Protein AF-A0A5A7UX05-F1 (afdb_monomer)

Mean predicted aligned error: 8.23 Å

Secondary structure (DSSP, 8-state):
------PPPEEEETTTTT--TTSB-HHHHHHHHHHHHH-SS-EEEEE-SSEEEE--EEEE---SS-EEEEE-SEEEE-SS--SS-SEEEES-SSEEEEE-SSS--EEEE-SS-EEE-

Foldseek 3Di:
DDPPPQQDEAEQELVVLVDDAPEECLVSQQVSLVVQLADLTHYEDEYAAHEHEAEEHEREDDRNDAYEYEHAYDYDYDPDHDDDAGYKYADYAHYWYFYPPPDGDTDTDGDGIDGHD

Structure (mmCIF, N/CA/C/O backbone):
data_AF-A0A5A7UX05-F1
#
_entry.id   AF-A0A5A7UX05-F1
#
loop_
_atom_site.group_PDB
_atom_site.id
_atom_site.type_symbol
_atom_site.label_atom_id
_atom_site.label_alt_id
_atom_site.label_comp_id
_atom_site.label_asym_id
_atom_site.label_entity_id
_atom_site.label_seq_id
_atom_site.pdbx_PDB_ins_code
_atom_site.Cartn_x
_atom_site.Cartn_y
_atom_site.Cartn_z
_atom_site.occupancy
_atom_site.B_iso_or_equiv
_atom_site.auth_seq_id
_atom_site.auth_comp_id
_atom_site.auth_asym_id
_atom_site.auth_atom_id
_atom_site.pdbx_PDB_model_num
ATOM 1 N N . MET A 1 1 ? -21.039 15.433 25.987 1.00 34.28 1 MET A N 1
ATOM 2 C CA . MET A 1 1 ? -19.979 15.782 25.016 1.00 34.28 1 MET A CA 1
ATOM 3 C C . MET A 1 1 ? -19.578 14.501 24.305 1.00 34.28 1 MET A C 1
ATOM 5 O O . MET A 1 1 ? -19.150 13.577 24.981 1.00 34.28 1 MET A O 1
ATOM 9 N N . LEU A 1 2 ? -19.797 14.390 22.993 1.00 42.53 2 LEU A N 1
ATOM 10 C CA . LEU A 1 2 ? -19.334 13.238 22.213 1.00 42.53 2 LEU A CA 1
ATOM 11 C C . LEU A 1 2 ? -17.906 13.544 21.757 1.00 42.53 2 LEU A C 1
ATOM 13 O O . LEU A 1 2 ? -17.702 14.308 20.818 1.00 42.53 2 LEU A O 1
ATOM 17 N N . ALA A 1 3 ? -16.918 13.018 22.478 1.00 47.25 3 ALA A N 1
ATOM 18 C CA . ALA A 1 3 ? -15.530 13.076 22.050 1.00 47.25 3 ALA A CA 1
ATOM 19 C C . ALA A 1 3 ? -15.351 12.096 20.884 1.00 47.25 3 ALA A C 1
ATOM 21 O O . ALA A 1 3 ? -15.226 10.891 21.086 1.00 47.25 3 ALA A O 1
ATOM 22 N N . PHE A 1 4 ? -15.362 12.608 19.654 1.00 50.66 4 PHE A N 1
ATOM 23 C CA . PHE A 1 4 ? -14.832 11.873 18.514 1.00 50.66 4 PHE A CA 1
ATOM 24 C C . PHE A 1 4 ? -13.314 11.855 18.669 1.00 50.66 4 PHE A C 1
ATOM 26 O O . PHE A 1 4 ? -12.623 12.787 18.266 1.00 50.66 4 PHE A O 1
ATOM 33 N N . THR A 1 5 ? -12.778 10.819 19.310 1.00 50.66 5 THR A N 1
ATOM 34 C CA . THR A 1 5 ? -11.347 10.543 19.217 1.00 50.66 5 THR A CA 1
ATOM 35 C C . THR A 1 5 ? -11.080 10.189 17.757 1.00 50.66 5 THR A C 1
ATOM 37 O O . THR A 1 5 ? -11.409 9.088 17.315 1.00 50.66 5 THR A O 1
ATOM 40 N N . ALA A 1 6 ? -10.546 11.131 16.976 1.00 55.09 6 ALA A N 1
ATOM 41 C CA . ALA A 1 6 ? -9.997 10.811 15.669 1.00 55.09 6 ALA A CA 1
ATOM 42 C C . ALA A 1 6 ? -8.848 9.826 15.914 1.00 55.09 6 ALA A C 1
ATOM 44 O O . ALA A 1 6 ? -7.781 10.215 16.389 1.00 55.09 6 ALA A O 1
ATOM 45 N N . LYS A 1 7 ? -9.083 8.527 15.689 1.00 57.72 7 LYS A N 1
ATOM 46 C CA . LYS A 1 7 ? -7.986 7.559 15.640 1.00 57.72 7 LYS A CA 1
ATOM 47 C C . LYS A 1 7 ? -7.042 8.049 14.546 1.00 57.72 7 LYS A C 1
ATOM 49 O O . LYS A 1 7 ? -7.489 8.235 13.416 1.00 57.72 7 LYS A O 1
ATOM 54 N N . GLY A 1 8 ? -5.781 8.302 14.896 1.00 67.94 8 GLY A N 1
ATOM 55 C CA . GLY A 1 8 ? -4.772 8.705 13.920 1.00 67.94 8 GLY A CA 1
ATOM 56 C C . GLY A 1 8 ? -4.733 7.699 12.772 1.00 67.94 8 GLY A C 1
ATOM 57 O O . GLY A 1 8 ? -4.745 6.492 13.016 1.00 67.94 8 GLY A O 1
ATOM 58 N N . GLN A 1 9 ? -4.748 8.195 11.537 1.00 84.06 9 GLN A N 1
ATOM 59 C CA . GLN A 1 9 ? -4.653 7.357 10.347 1.00 84.06 9 GLN A CA 1
ATOM 60 C C . GLN A 1 9 ? -3.197 6.909 10.179 1.00 84.06 9 GLN A C 1
ATOM 62 O O . GLN A 1 9 ? -2.291 7.740 10.142 1.00 84.06 9 GLN A O 1
ATOM 67 N N . SER A 1 10 ? -2.956 5.600 10.117 1.00 92.69 10 SER A N 1
ATOM 68 C CA . SER A 1 10 ? -1.623 5.044 9.873 1.00 92.69 10 SER A CA 1
ATOM 69 C C . SER A 1 10 ? -1.337 5.040 8.375 1.00 92.69 10 SER A C 1
ATOM 71 O O . SER A 1 10 ? -2.077 4.417 7.617 1.00 92.69 10 SER A O 1
ATOM 73 N N . ILE A 1 11 ? -0.278 5.728 7.951 1.00 94.19 11 ILE A N 1
ATOM 74 C CA . ILE A 1 11 ? 0.112 5.828 6.540 1.00 94.19 11 ILE A CA 1
ATOM 75 C C . ILE A 1 11 ? 1.193 4.788 6.238 1.00 94.19 11 ILE A C 1
ATOM 77 O O . ILE A 1 11 ? 2.212 4.723 6.920 1.00 94.19 11 ILE A O 1
ATOM 81 N N . PHE A 1 12 ? 0.955 3.999 5.197 1.00 95.62 12 PHE A N 1
ATOM 82 C CA . PHE A 1 12 ? 1.828 2.964 4.662 1.00 95.62 12 PHE A CA 1
ATOM 83 C C . PHE A 1 12 ? 2.227 3.387 3.249 1.00 95.62 12 PHE A C 1
ATOM 85 O O . PHE A 1 12 ? 1.517 3.117 2.284 1.00 95.62 12 PHE A O 1
ATOM 92 N N . ASP A 1 13 ? 3.325 4.127 3.138 1.00 93.75 13 ASP A N 1
ATOM 93 C CA . ASP A 1 13 ? 3.857 4.613 1.862 1.00 93.75 13 ASP A CA 1
ATOM 94 C C . ASP A 1 13 ? 4.761 3.546 1.238 1.00 93.75 13 ASP A C 1
ATOM 96 O O . ASP A 1 13 ? 5.748 3.142 1.856 1.00 93.75 13 ASP A O 1
ATOM 100 N N . ILE A 1 14 ? 4.466 3.097 0.015 1.00 93.69 14 ILE A N 1
ATOM 101 C CA . ILE A 1 14 ? 5.227 2.013 -0.626 1.00 93.69 14 ILE A CA 1
ATOM 102 C C . ILE A 1 14 ? 6.715 2.343 -0.855 1.00 93.69 14 ILE A C 1
ATOM 104 O O . ILE A 1 14 ? 7.535 1.430 -0.975 1.00 93.69 14 ILE A O 1
ATOM 108 N N . THR A 1 15 ? 7.111 3.620 -0.873 1.00 92.00 15 THR A N 1
ATOM 109 C CA . THR A 1 15 ? 8.526 4.023 -0.976 1.00 92.00 15 THR A CA 1
ATOM 110 C C . THR A 1 15 ? 9.309 3.652 0.280 1.00 92.00 15 THR A C 1
ATOM 112 O O . THR A 1 15 ? 10.471 3.257 0.187 1.00 92.00 15 THR A O 1
ATOM 115 N N . THR A 1 16 ? 8.651 3.643 1.445 1.00 95.00 16 THR A N 1
ATOM 116 C CA . THR A 1 16 ? 9.233 3.150 2.707 1.00 95.00 16 THR A CA 1
ATOM 117 C C . THR A 1 16 ? 9.436 1.633 2.698 1.00 95.00 16 THR A C 1
ATOM 119 O O . THR A 1 16 ? 10.293 1.119 3.414 1.00 95.00 16 THR A O 1
ATOM 122 N N . TYR A 1 17 ? 8.719 0.928 1.816 1.00 93.81 17 TYR A N 1
ATOM 123 C CA . TYR A 1 17 ? 8.880 -0.500 1.537 1.00 93.81 17 TYR A CA 1
ATOM 124 C C . TYR A 1 17 ? 9.876 -0.782 0.396 1.00 93.81 17 TYR A C 1
ATOM 126 O O . TYR A 1 17 ? 10.080 -1.940 0.031 1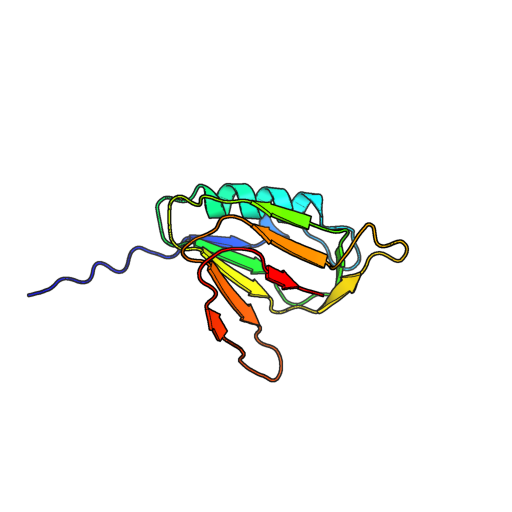.00 93.81 17 TYR A O 1
ATOM 134 N N . GLY A 1 18 ? 10.520 0.253 -0.157 1.00 91.44 18 GLY A N 1
ATOM 135 C CA . GLY A 1 18 ? 11.554 0.127 -1.186 1.00 91.44 18 GLY A CA 1
ATOM 136 C C . GLY A 1 18 ? 11.072 0.309 -2.626 1.00 91.44 18 GLY A C 1
ATOM 137 O O . GLY A 1 18 ? 11.835 -0.001 -3.543 1.00 91.44 18 GLY A O 1
ATOM 138 N N . ALA A 1 19 ? 9.851 0.809 -2.847 1.00 89.69 19 ALA A N 1
ATOM 139 C CA . ALA A 1 19 ? 9.361 1.109 -4.191 1.00 89.69 19 ALA A CA 1
ATOM 140 C C . ALA A 1 19 ? 10.256 2.132 -4.897 1.00 89.69 19 ALA A C 1
ATOM 142 O O . ALA A 1 19 ? 10.631 3.158 -4.324 1.00 89.69 19 ALA A O 1
ATOM 143 N N . LYS A 1 20 ? 10.558 1.870 -6.171 1.00 88.69 20 LYS A N 1
ATOM 144 C CA . LYS A 1 20 ? 11.306 2.779 -7.042 1.00 88.69 20 LYS A CA 1
ATOM 145 C C . LYS A 1 20 ? 10.560 2.968 -8.365 1.00 88.69 20 LYS A C 1
ATOM 147 O O . LYS A 1 20 ? 9.975 2.003 -8.862 1.00 88.69 20 LYS A O 1
ATOM 152 N N . PRO A 1 21 ? 10.595 4.168 -8.966 1.00 85.56 21 PRO A N 1
ATOM 153 C CA . PRO A 1 21 ? 10.023 4.380 -10.291 1.00 85.56 21 PRO A CA 1
ATOM 154 C C . PRO A 1 21 ? 10.652 3.450 -11.336 1.00 85.56 21 PRO A C 1
ATOM 156 O O . PRO A 1 21 ? 11.835 3.120 -11.246 1.00 85.56 21 PRO A O 1
ATOM 159 N N . ASN A 1 22 ? 9.874 3.070 -12.346 1.00 83.62 22 ASN A N 1
ATOM 160 C CA . ASN A 1 22 ? 10.254 2.197 -13.460 1.00 83.62 22 ASN A CA 1
ATOM 161 C C . ASN A 1 22 ? 10.733 0.797 -13.036 1.00 83.62 22 ASN A C 1
ATOM 163 O O . ASN A 1 22 ? 11.482 0.154 -13.769 1.00 83.62 22 ASN A O 1
ATOM 167 N N . THR A 1 23 ? 10.319 0.325 -11.857 1.00 85.81 23 THR A N 1
ATOM 168 C CA . THR A 1 23 ? 10.600 -1.037 -11.380 1.00 85.81 23 THR A CA 1
ATOM 169 C C . THR A 1 23 ? 9.310 -1.799 -11.106 1.00 85.81 23 THR A C 1
ATOM 171 O O . THR A 1 23 ? 8.262 -1.178 -10.911 1.00 85.81 23 THR A O 1
ATOM 174 N N . ASP A 1 24 ? 9.385 -3.134 -11.107 1.00 87.25 24 ASP A N 1
ATOM 175 C CA . ASP A 1 24 ? 8.286 -3.989 -10.654 1.00 87.25 24 ASP A CA 1
ATOM 176 C C . ASP A 1 24 ? 8.109 -3.831 -9.136 1.00 87.25 24 ASP A C 1
ATOM 178 O O . ASP A 1 24 ? 9.000 -4.171 -8.352 1.00 87.25 24 ASP A O 1
ATOM 182 N N . ILE A 1 25 ? 6.954 -3.301 -8.727 1.00 89.81 25 ILE A N 1
ATOM 183 C CA . ILE A 1 25 ? 6.611 -3.082 -7.316 1.00 89.81 25 ILE A CA 1
ATOM 184 C C . ILE A 1 25 ? 5.605 -4.102 -6.771 1.00 89.81 25 ILE A C 1
ATOM 186 O O . ILE A 1 25 ? 5.137 -3.933 -5.649 1.00 89.81 25 ILE A O 1
ATOM 190 N N . THR A 1 26 ? 5.279 -5.171 -7.501 1.00 88.56 26 THR A N 1
ATOM 191 C CA . THR A 1 26 ? 4.256 -6.174 -7.129 1.00 88.56 26 THR A CA 1
ATOM 192 C C . THR A 1 26 ? 4.460 -6.693 -5.700 1.00 88.56 26 THR A C 1
ATOM 194 O O . THR A 1 26 ? 3.545 -6.673 -4.875 1.00 88.56 26 THR A O 1
ATOM 197 N N . GLN A 1 27 ? 5.692 -7.089 -5.357 1.00 90.94 27 GLN A N 1
ATOM 198 C CA . GLN A 1 27 ? 6.014 -7.584 -4.014 1.00 90.94 27 GLN A CA 1
ATOM 199 C C . GLN A 1 27 ? 6.005 -6.470 -2.957 1.00 90.94 27 GLN A C 1
ATOM 201 O O . GLN A 1 27 ? 5.616 -6.699 -1.811 1.00 90.94 27 GLN A O 1
ATOM 206 N N . VAL A 1 28 ? 6.429 -5.264 -3.337 1.00 93.12 28 VAL A N 1
ATOM 207 C CA . VAL A 1 28 ? 6.467 -4.095 -2.450 1.00 93.12 28 VAL A CA 1
ATOM 208 C C . VAL A 1 28 ? 5.046 -3.684 -2.061 1.00 93.12 28 VAL A C 1
ATOM 210 O O . VAL A 1 28 ? 4.756 -3.510 -0.877 1.00 93.12 28 VAL A O 1
ATOM 213 N N . LEU A 1 29 ? 4.144 -3.629 -3.042 1.00 92.19 29 LEU A N 1
ATOM 214 C CA . LEU A 1 29 ? 2.726 -3.346 -2.855 1.00 92.19 29 LEU A CA 1
ATOM 215 C C . LEU A 1 29 ? 2.061 -4.394 -1.955 1.00 92.19 29 LEU A C 1
ATOM 217 O O . LEU A 1 29 ? 1.326 -4.036 -1.035 1.00 92.19 29 LEU A O 1
ATOM 221 N N . ALA A 1 30 ? 2.351 -5.682 -2.168 1.00 92.81 30 ALA A N 1
ATOM 222 C CA . ALA A 1 30 ? 1.815 -6.762 -1.339 1.00 92.81 30 ALA A CA 1
ATOM 223 C C . ALA A 1 30 ? 2.265 -6.659 0.131 1.00 92.81 30 ALA A C 1
ATOM 225 O O . ALA A 1 30 ? 1.462 -6.877 1.043 1.00 92.81 30 ALA A O 1
ATOM 226 N N . ASN A 1 31 ? 3.529 -6.297 0.371 1.00 94.50 31 ASN A N 1
ATOM 227 C CA . ASN A 1 31 ? 4.066 -6.123 1.722 1.00 94.50 31 ASN A CA 1
ATOM 228 C C . ASN A 1 31 ? 3.420 -4.924 2.432 1.00 94.50 31 ASN A C 1
ATOM 230 O O . ASN A 1 31 ? 2.934 -5.068 3.553 1.00 94.50 31 ASN A O 1
ATOM 234 N N . ALA A 1 32 ? 3.345 -3.776 1.757 1.00 95.56 32 ALA A N 1
ATOM 235 C CA . ALA A 1 32 ? 2.706 -2.581 2.300 1.00 95.56 32 ALA A CA 1
ATOM 236 C C . ALA A 1 32 ? 1.212 -2.813 2.586 1.00 95.56 32 ALA A C 1
ATOM 238 O O . ALA A 1 32 ? 0.712 -2.434 3.645 1.00 95.56 32 ALA A O 1
ATOM 239 N N . TRP A 1 33 ? 0.506 -3.514 1.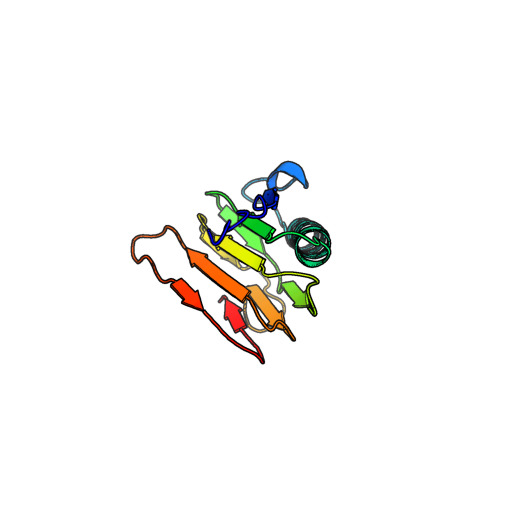689 1.00 95.69 33 TRP A N 1
ATOM 240 C CA . TRP A 1 33 ? -0.887 -3.909 1.902 1.00 95.69 33 TRP A CA 1
ATOM 241 C C . TRP A 1 33 ? -1.062 -4.788 3.140 1.00 95.69 33 TRP A C 1
ATOM 243 O O . TRP A 1 33 ? -1.976 -4.556 3.930 1.00 95.69 33 TRP A O 1
ATOM 253 N N . LYS A 1 34 ? -0.201 -5.796 3.325 1.00 95.62 34 LYS A N 1
ATOM 254 C CA . LYS A 1 34 ? -0.284 -6.714 4.468 1.00 95.62 34 LYS A CA 1
ATOM 255 C C . LYS A 1 34 ? -0.225 -5.958 5.795 1.00 95.62 34 LYS A C 1
ATOM 257 O O . LYS A 1 34 ? -1.045 -6.218 6.677 1.00 95.62 34 LYS A O 1
ATOM 262 N N . ASP A 1 35 ? 0.698 -5.013 5.915 1.00 96.06 35 ASP A N 1
ATOM 263 C CA . ASP A 1 35 ? 0.858 -4.218 7.132 1.00 96.06 35 ASP A CA 1
ATOM 264 C C . ASP A 1 35 ? -0.298 -3.227 7.313 1.00 96.06 35 ASP A C 1
ATOM 266 O O . ASP A 1 35 ? -0.883 -3.149 8.398 1.00 96.06 35 ASP A O 1
ATOM 270 N N . ALA A 1 36 ? -0.710 -2.555 6.233 1.00 95.19 36 ALA A N 1
ATOM 271 C CA . ALA A 1 36 ? -1.857 -1.652 6.246 1.00 95.19 36 ALA A CA 1
ATOM 272 C C . ALA A 1 36 ? -3.151 -2.364 6.664 1.00 95.19 36 ALA A C 1
ATOM 274 O O . ALA A 1 36 ? -3.923 -1.847 7.475 1.00 95.19 36 ALA A O 1
ATOM 275 N N . CYS A 1 37 ? -3.372 -3.574 6.156 1.00 95.00 37 CYS A N 1
ATOM 276 C CA . CYS A 1 37 ? -4.546 -4.393 6.445 1.00 95.00 37 CYS A CA 1
ATOM 277 C C . CYS A 1 37 ? -4.512 -4.978 7.873 1.00 95.00 37 CYS A C 1
ATOM 279 O O . CYS A 1 37 ? -5.559 -5.193 8.493 1.00 95.00 37 CYS A O 1
ATOM 281 N N . ALA A 1 38 ? -3.317 -5.188 8.435 1.00 95.56 38 ALA A N 1
ATOM 282 C CA . ALA A 1 38 ? -3.121 -5.651 9.808 1.00 95.56 38 ALA A CA 1
ATOM 283 C C . ALA A 1 38 ? -3.203 -4.534 10.869 1.00 95.56 38 ALA A C 1
ATOM 285 O O . ALA A 1 38 ? -3.217 -4.858 12.067 1.00 95.56 38 ALA A O 1
ATOM 286 N N . SER A 1 39 ? -3.272 -3.263 10.453 1.00 94.62 39 SER A N 1
ATOM 287 C CA . SER A 1 39 ? -3.425 -2.096 11.328 1.00 94.62 39 SER A CA 1
ATOM 288 C C . SER A 1 39 ? -4.742 -2.129 12.107 1.00 94.62 39 SER A C 1
ATOM 290 O O . SER A 1 39 ? -5.819 -2.327 11.549 1.00 94.62 39 SER A O 1
ATOM 292 N N . THR A 1 40 ? -4.670 -1.885 13.415 1.00 93.44 40 THR A N 1
ATOM 293 C CA . THR A 1 40 ? -5.851 -1.734 14.286 1.00 93.44 40 THR A CA 1
ATOM 294 C C . THR A 1 40 ? -6.450 -0.322 14.238 1.00 93.44 40 THR A C 1
ATOM 296 O O . THR A 1 40 ? -7.590 -0.109 14.663 1.00 93.44 40 THR A O 1
ATOM 299 N N . ASN A 1 41 ? -5.708 0.642 13.691 1.00 92.69 41 ASN A N 1
ATOM 300 C CA . ASN A 1 41 ? -6.169 1.997 13.401 1.00 92.69 41 ASN A CA 1
ATOM 301 C C . ASN A 1 41 ? -6.582 2.113 11.928 1.00 92.69 41 ASN A C 1
ATOM 303 O O . ASN A 1 41 ? -6.100 1.317 11.118 1.00 92.69 41 ASN A O 1
ATOM 307 N N . PRO A 1 42 ? -7.446 3.084 11.568 1.00 93.12 42 PRO A N 1
ATOM 308 C CA . PRO A 1 42 ? -7.683 3.423 10.168 1.00 93.12 42 PRO A CA 1
ATOM 309 C C . PRO A 1 42 ? -6.354 3.553 9.422 1.00 93.12 42 PRO A C 1
ATOM 311 O O . PRO A 1 42 ? -5.449 4.230 9.909 1.00 93.12 42 PRO A O 1
ATOM 314 N N . SER A 1 43 ? -6.210 2.874 8.290 1.00 94.88 43 SER A N 1
ATOM 315 C CA . SER A 1 43 ? -4.964 2.849 7.529 1.00 94.88 43 SER A CA 1
ATOM 316 C C . SER A 1 43 ? -5.122 3.485 6.156 1.00 94.88 43 SER A C 1
ATOM 318 O O . SER A 1 43 ? -6.203 3.491 5.568 1.00 94.88 43 SER A O 1
ATOM 320 N N . GLN A 1 44 ? -4.028 4.047 5.657 1.00 93.38 44 GLN A N 1
ATOM 321 C CA . GLN A 1 44 ? -3.889 4.535 4.297 1.00 93.38 44 GLN A CA 1
ATOM 322 C C . GLN A 1 44 ? -2.706 3.828 3.648 1.00 93.38 44 GLN A C 1
ATOM 324 O O . GLN A 1 44 ? -1.580 3.987 4.106 1.00 93.38 44 GLN A O 1
ATOM 329 N N . LEU A 1 45 ? -2.944 3.077 2.582 1.00 93.69 45 LEU A N 1
ATOM 330 C CA . LEU A 1 45 ? -1.899 2.652 1.663 1.00 93.69 45 LEU A CA 1
ATOM 331 C C . LEU A 1 45 ? -1.689 3.786 0.657 1.00 93.69 45 LEU A C 1
ATOM 333 O O . LEU A 1 45 ? -2.597 4.098 -0.115 1.00 93.69 45 LEU A O 1
ATOM 337 N N . LEU A 1 46 ? -0.528 4.434 0.708 1.00 91.81 46 LEU A N 1
ATOM 338 C CA . LEU A 1 46 ? -0.182 5.532 -0.188 1.00 91.81 46 LEU A CA 1
ATOM 339 C C . LEU A 1 46 ? 0.712 5.011 -1.303 1.00 91.81 46 LEU A C 1
ATOM 341 O O . LEU A 1 46 ? 1.789 4.467 -1.039 1.00 91.81 46 LEU A O 1
ATOM 345 N N . ILE A 1 47 ? 0.270 5.237 -2.536 1.00 89.25 47 ILE A N 1
ATOM 346 C CA . ILE A 1 47 ? 1.097 5.063 -3.711 1.00 89.25 47 ILE A CA 1
ATOM 347 C C . ILE A 1 47 ? 1.355 6.434 -4.352 1.00 89.25 47 ILE A C 1
ATOM 349 O O . ILE A 1 47 ? 0.434 7.013 -4.939 1.00 89.25 47 ILE A O 1
ATOM 353 N N . PRO A 1 48 ? 2.559 7.005 -4.158 1.00 88.00 48 PRO A N 1
ATOM 354 C CA . PRO A 1 48 ? 2.860 8.372 -4.567 1.00 88.00 48 PRO A CA 1
ATOM 355 C C . PRO A 1 48 ? 3.060 8.484 -6.079 1.00 88.00 48 PRO A C 1
ATOM 357 O O . PRO A 1 48 ? 3.268 7.488 -6.763 1.00 88.00 48 PRO A O 1
ATOM 360 N N . ILE A 1 49 ? 3.051 9.716 -6.594 1.00 83.62 49 ILE A N 1
ATOM 361 C CA . ILE A 1 49 ? 3.272 10.015 -8.016 1.00 83.62 49 ILE A CA 1
ATOM 362 C C . ILE A 1 49 ? 4.531 9.304 -8.540 1.00 83.62 49 ILE A C 1
ATOM 364 O O . ILE A 1 49 ? 5.649 9.554 -8.086 1.00 83.62 49 ILE A O 1
ATOM 368 N N . GLY A 1 50 ? 4.348 8.480 -9.568 1.00 77.88 50 GLY A N 1
ATOM 369 C CA . GLY A 1 50 ? 5.419 7.802 -1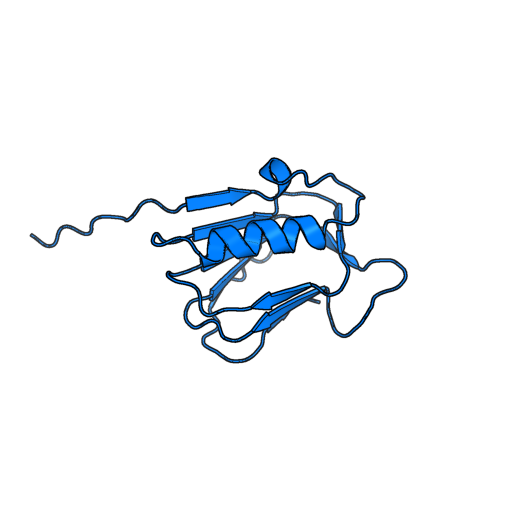0.283 1.00 77.88 50 GLY A CA 1
ATOM 370 C C . GLY A 1 50 ? 4.879 6.922 -11.406 1.00 77.88 50 GLY A C 1
ATOM 371 O O . GLY A 1 50 ? 3.668 6.791 -11.583 1.00 77.88 50 GLY A O 1
ATOM 372 N N . VAL A 1 51 ? 5.801 6.347 -12.177 1.00 80.38 51 VAL A N 1
ATOM 373 C CA . VAL A 1 51 ? 5.512 5.260 -13.117 1.00 80.38 51 VAL A CA 1
ATOM 374 C C . VAL A 1 51 ? 6.054 3.993 -12.490 1.00 80.38 51 VAL A C 1
ATOM 376 O O . VAL A 1 51 ? 7.254 3.910 -12.223 1.00 80.38 51 VAL A O 1
ATOM 379 N N . TYR A 1 52 ? 5.192 3.016 -12.252 1.00 82.69 52 TYR A N 1
ATOM 380 C CA . TYR A 1 52 ? 5.578 1.749 -11.643 1.00 82.69 52 TYR A CA 1
ATOM 381 C C . TYR A 1 52 ? 5.067 0.597 -12.488 1.00 82.69 52 TYR A C 1
ATOM 383 O O . TYR A 1 52 ? 3.963 0.657 -13.030 1.00 82.69 52 TYR A O 1
ATOM 391 N N . GLN A 1 53 ? 5.886 -0.444 -12.605 1.00 82.56 53 GLN A N 1
ATOM 392 C CA . GLN A 1 53 ? 5.478 -1.668 -13.273 1.00 82.56 53 GLN A CA 1
ATOM 393 C C . GLN A 1 53 ? 4.772 -2.554 -12.259 1.00 82.56 53 GLN A C 1
ATOM 395 O O . GLN A 1 53 ? 5.233 -2.719 -11.125 1.00 82.56 53 GLN A O 1
ATOM 400 N N . LEU A 1 54 ? 3.651 -3.129 -12.672 1.00 80.50 54 LEU A N 1
ATOM 401 C CA . LEU A 1 54 ? 2.886 -4.021 -11.821 1.00 80.50 54 LEU A CA 1
ATOM 402 C C . LEU A 1 54 ? 2.423 -5.247 -12.605 1.00 80.50 54 LEU A C 1
ATOM 404 O O . LEU A 1 54 ? 1.868 -5.130 -13.702 1.00 80.50 54 LEU A O 1
ATOM 408 N N . ASN A 1 55 ? 2.621 -6.419 -12.010 1.00 80.81 55 ASN A N 1
ATOM 409 C CA . ASN A 1 55 ? 1.880 -7.625 -12.352 1.00 80.81 55 ASN A CA 1
ATOM 410 C C . ASN A 1 55 ? 0.592 -7.692 -11.516 1.00 80.81 55 ASN A C 1
ATOM 412 O O . ASN A 1 55 ? 0.455 -6.978 -10.518 1.00 80.81 55 ASN A O 1
ATOM 416 N N . GLN A 1 56 ? -0.362 -8.550 -11.899 1.00 82.31 56 GLN A N 1
ATOM 417 C CA . GLN A 1 56 ? -1.629 -8.652 -11.170 1.00 82.31 56 GLN A CA 1
ATOM 418 C C . GLN A 1 56 ? -1.382 -8.913 -9.677 1.00 82.31 56 GLN A C 1
ATOM 420 O O . GLN A 1 56 ? -0.901 -9.972 -9.272 1.00 82.31 56 GLN A O 1
ATOM 425 N N . SER A 1 57 ? -1.776 -7.945 -8.855 1.00 84.19 57 SER A N 1
ATOM 426 C CA . SER A 1 57 ? -1.610 -7.963 -7.406 1.00 84.19 57 SER A CA 1
ATOM 427 C C . SER A 1 57 ? -2.954 -8.218 -6.741 1.00 84.19 57 SER A C 1
ATOM 429 O O . SER A 1 57 ? -3.863 -7.394 -6.827 1.00 84.19 57 SER A O 1
ATOM 431 N N . ILE A 1 58 ? -3.104 -9.364 -6.074 1.00 87.75 58 ILE A N 1
ATOM 432 C CA . ILE A 1 58 ? -4.339 -9.695 -5.353 1.00 87.75 58 ILE A CA 1
ATOM 433 C C . ILE A 1 58 ? -4.204 -9.267 -3.890 1.00 87.75 58 ILE A C 1
ATOM 435 O O . ILE A 1 58 ? -3.459 -9.865 -3.116 1.00 87.75 58 ILE A O 1
ATOM 439 N N . LEU A 1 59 ? -4.953 -8.236 -3.513 1.00 90.81 59 LEU A N 1
ATOM 440 C CA . LEU A 1 59 ? -4.966 -7.639 -2.185 1.00 90.81 59 LEU A CA 1
ATOM 441 C C . LEU A 1 59 ? -6.170 -8.173 -1.398 1.00 90.81 59 LEU A C 1
ATOM 443 O O . LEU A 1 59 ? -7.328 -7.823 -1.649 1.00 90.81 59 LEU A O 1
ATOM 447 N N . HIS A 1 60 ? -5.887 -9.090 -0.473 1.00 91.88 60 HIS A N 1
ATOM 448 C CA . HIS A 1 60 ? -6.890 -9.816 0.305 1.00 91.88 60 HIS A CA 1
ATOM 449 C C . HIS A 1 60 ? -7.150 -9.179 1.672 1.00 91.88 60 HIS A C 1
ATOM 451 O O . HIS A 1 60 ? -6.214 -8.787 2.370 1.00 91.88 60 HIS A O 1
ATOM 457 N N . GLY A 1 61 ? -8.425 -9.145 2.062 1.00 90.44 61 GLY A N 1
ATOM 458 C CA . GLY A 1 61 ? -8.865 -8.998 3.449 1.00 90.44 61 GLY A CA 1
ATOM 459 C C . GLY A 1 61 ? -9.125 -10.354 4.138 1.00 90.44 61 GLY A C 1
ATOM 460 O O . GLY A 1 61 ? -8.771 -11.403 3.589 1.00 90.44 61 GLY A O 1
ATOM 461 N N . PRO A 1 62 ? -9.763 -10.358 5.325 1.00 92.44 62 PRO A N 1
ATOM 462 C CA . PRO A 1 62 ? -10.329 -9.194 6.010 1.00 92.44 62 PRO A CA 1
ATOM 463 C C . PRO A 1 62 ? -9.254 -8.314 6.665 1.00 92.44 62 PRO A C 1
ATOM 465 O O . PRO A 1 62 ? -8.294 -8.820 7.245 1.00 92.44 62 PRO A O 1
ATOM 468 N N . CYS A 1 63 ? -9.441 -6.994 6.613 1.00 91.56 63 CYS A N 1
ATOM 469 C CA . CYS A 1 63 ? -8.581 -6.038 7.316 1.00 91.56 63 CYS A CA 1
ATOM 470 C C . CYS A 1 63 ? -9.133 -5.723 8.707 1.00 91.56 63 CYS A C 1
ATOM 472 O O . CYS A 1 63 ? -10.346 -5.713 8.916 1.00 91.56 63 CYS A O 1
ATOM 474 N N . LYS A 1 64 ? -8.245 -5.463 9.673 1.00 92.88 64 LYS A N 1
ATOM 475 C CA . LYS A 1 64 ? -8.638 -5.234 11.078 1.00 92.88 64 LYS A CA 1
ATOM 476 C C . LYS A 1 64 ? -9.323 -3.886 11.312 1.00 92.88 64 LYS A C 1
ATOM 478 O O . LYS A 1 64 ? -9.944 -3.691 12.355 1.00 92.88 64 LYS A O 1
ATOM 483 N N . SER A 1 65 ? -9.181 -2.958 10.372 1.00 92.06 65 SER A N 1
ATOM 484 C CA . SER A 1 65 ? -9.773 -1.626 10.414 1.00 92.06 65 SER A CA 1
ATOM 485 C C . SER A 1 65 ? -10.123 -1.152 9.003 1.00 92.06 65 SER A C 1
ATOM 487 O O . SER A 1 65 ? -9.932 -1.876 8.023 1.00 92.06 65 SER A O 1
ATOM 489 N N . THR A 1 66 ? -10.654 0.063 8.898 1.00 91.31 66 THR A N 1
ATOM 490 C CA . THR A 1 66 ? -10.900 0.720 7.610 1.00 91.31 66 THR A CA 1
ATOM 491 C C . THR A 1 66 ? -9.588 0.987 6.887 1.00 91.31 66 THR A C 1
ATOM 493 O O . THR A 1 66 ? -8.642 1.460 7.520 1.00 91.31 66 THR A O 1
ATOM 496 N N . ILE A 1 67 ? -9.559 0.762 5.576 1.00 92.44 67 ILE A N 1
ATOM 497 C CA . ILE A 1 67 ? -8.374 0.990 4.748 1.00 92.44 67 ILE A CA 1
ATOM 498 C C . ILE A 1 67 ? -8.715 1.887 3.553 1.00 92.44 67 ILE A C 1
ATOM 500 O O . ILE A 1 67 ? -9.689 1.654 2.833 1.00 92.44 67 ILE A O 1
ATOM 504 N N . GLU A 1 68 ? -7.916 2.932 3.357 1.00 91.25 68 GLU A N 1
ATOM 505 C CA . GLU A 1 68 ? -7.915 3.780 2.165 1.00 91.25 68 GLU A CA 1
ATOM 506 C C . GLU A 1 68 ? -6.707 3.412 1.301 1.00 91.25 68 GLU A C 1
ATOM 508 O O . GLU A 1 68 ? -5.592 3.339 1.805 1.00 91.25 68 GLU A O 1
ATOM 513 N N . VAL A 1 69 ? -6.903 3.199 0.005 1.00 90.25 69 VAL A N 1
ATOM 514 C CA . VAL A 1 69 ? -5.809 3.144 -0.968 1.00 90.25 69 VAL A CA 1
ATOM 515 C C . VAL A 1 69 ? -5.825 4.450 -1.735 1.00 90.25 69 VAL A C 1
ATOM 517 O O . VAL A 1 69 ? -6.785 4.729 -2.452 1.00 90.25 69 VAL A O 1
ATOM 520 N N . ARG A 1 70 ? -4.775 5.249 -1.564 1.00 88.31 70 ARG A N 1
ATOM 521 C CA . ARG A 1 70 ? -4.590 6.490 -2.306 1.00 88.31 70 ARG A CA 1
ATOM 522 C C . ARG A 1 70 ? -3.569 6.272 -3.405 1.00 88.31 70 ARG A C 1
ATOM 524 O O . ARG A 1 70 ? -2.414 5.974 -3.115 1.00 88.31 70 ARG A O 1
ATOM 531 N N . MET A 1 71 ? -4.008 6.457 -4.639 1.00 83.75 71 MET A N 1
ATOM 532 C CA . MET A 1 71 ? -3.203 6.297 -5.842 1.00 83.75 71 MET A CA 1
ATOM 533 C C . MET A 1 71 ? -2.992 7.681 -6.449 1.00 83.75 71 MET A C 1
ATOM 535 O O . MET A 1 71 ? -3.905 8.267 -7.028 1.00 83.75 71 MET A O 1
ATOM 539 N N . GLU A 1 72 ? -1.799 8.236 -6.285 1.00 75.25 72 GLU A N 1
ATOM 540 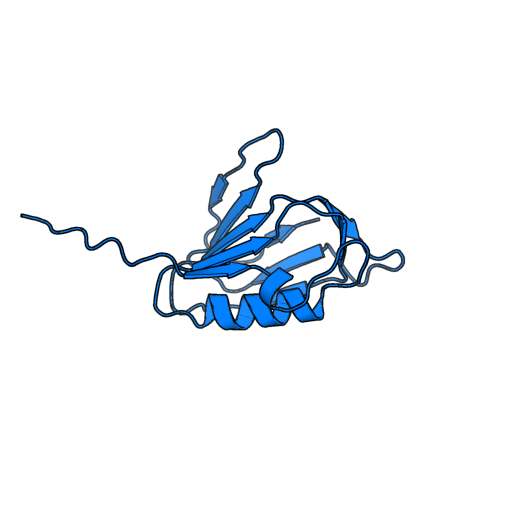C CA . GLU A 1 72 ? -1.442 9.539 -6.864 1.00 75.25 72 GLU A CA 1
ATOM 541 C C . GLU A 1 72 ? -0.722 9.385 -8.215 1.00 75.25 72 GLU A C 1
ATOM 543 O O . GLU A 1 72 ? -0.223 10.341 -8.795 1.00 75.25 72 GLU A O 1
ATOM 548 N N . GLU A 1 73 ? -0.648 8.161 -8.720 1.00 65.19 73 GLU A N 1
ATOM 549 C CA . GLU A 1 73 ? 0.325 7.707 -9.709 1.00 65.19 73 GLU A CA 1
ATOM 550 C C . GLU A 1 73 ? -0.276 7.320 -11.067 1.00 65.19 73 GLU A C 1
ATOM 552 O O . GLU A 1 73 ? -1.492 7.268 -11.255 1.00 65.19 73 GLU A O 1
ATOM 557 N N . THR A 1 74 ? 0.610 6.961 -12.003 1.00 65.81 74 THR A N 1
ATOM 558 C CA . THR A 1 74 ? 0.268 6.189 -13.204 1.00 65.81 74 THR A CA 1
ATOM 559 C C . THR A 1 74 ? 0.836 4.777 -13.057 1.00 65.81 74 THR A C 1
ATOM 561 O O . THR A 1 74 ? 2.024 4.550 -13.288 1.00 65.81 74 THR A O 1
ATOM 564 N N . LEU A 1 75 ? -0.007 3.813 -12.678 1.00 68.06 75 LEU A N 1
ATOM 565 C CA . LEU A 1 75 ? 0.371 2.401 -12.740 1.00 68.06 75 LEU A CA 1
ATOM 566 C C . LEU A 1 75 ? 0.456 1.959 -14.199 1.00 68.06 75 LEU A C 1
ATOM 568 O O . LEU A 1 75 ? -0.478 2.169 -14.973 1.00 68.06 75 LEU A O 1
ATOM 572 N N . GLN A 1 76 ? 1.563 1.319 -14.566 1.00 69.25 76 GLN A N 1
ATOM 573 C CA . GLN A 1 76 ? 1.731 0.735 -15.886 1.00 69.25 76 GLN A CA 1
ATOM 574 C C . GLN A 1 76 ? 1.724 -0.787 -15.773 1.00 69.25 76 GLN A C 1
ATOM 576 O O . GLN A 1 76 ? 2.440 -1.380 -14.961 1.00 69.25 76 GLN A O 1
ATOM 581 N N . ALA A 1 77 ? 0.926 -1.428 -16.623 1.00 65.88 77 ALA A N 1
ATOM 582 C CA . ALA A 1 77 ? 0.989 -2.869 -16.785 1.00 65.88 77 ALA A CA 1
ATOM 583 C C . ALA A 1 77 ? 2.415 -3.297 -17.140 1.00 65.88 77 ALA A C 1
ATOM 585 O O . ALA A 1 77 ? 3.071 -2.679 -17.986 1.00 65.88 77 ALA A O 1
ATOM 586 N N . HIS A 1 78 ? 2.883 -4.374 -16.514 1.00 65.56 78 HIS A N 1
ATOM 587 C CA . HIS A 1 78 ? 4.072 -5.069 -16.985 1.00 65.56 78 HIS A CA 1
ATOM 588 C C . HIS A 1 78 ? 3.905 -5.421 -18.486 1.00 65.56 78 HIS A C 1
ATOM 590 O O . HIS A 1 78 ? 2.788 -5.747 -18.897 1.00 65.56 78 HIS A O 1
ATOM 596 N N . PRO A 1 79 ? 4.965 -5.365 -19.322 1.00 67.19 79 PRO A N 1
ATOM 597 C CA . PRO A 1 79 ? 4.873 -5.651 -20.763 1.00 67.19 79 PRO A CA 1
ATOM 598 C C . PRO A 1 79 ? 4.327 -7.051 -21.091 1.00 67.19 79 PRO A C 1
ATOM 600 O O . PRO A 1 79 ? 3.784 -7.262 -22.171 1.00 67.19 79 PRO A O 1
ATOM 603 N N . GLU A 1 80 ? 4.425 -7.981 -20.142 1.00 67.25 80 GLU A N 1
ATOM 604 C CA . GLU A 1 80 ? 3.798 -9.305 -20.184 1.00 67.25 80 GLU A CA 1
ATOM 605 C C . GLU A 1 80 ? 2.832 -9.445 -18.994 1.00 67.25 80 GLU A C 1
ATOM 607 O O . GLU A 1 80 ? 3.217 -9.981 -17.953 1.00 67.25 80 GLU A O 1
ATOM 612 N N . PRO A 1 81 ? 1.602 -8.904 -19.081 1.00 63.38 81 PRO A N 1
ATOM 613 C CA . PRO A 1 81 ? 0.686 -8.873 -17.949 1.00 63.38 81 PRO A CA 1
ATOM 614 C C . PRO A 1 81 ? 0.110 -10.264 -17.669 1.00 63.38 81 PRO A C 1
ATOM 616 O O . PRO A 1 81 ? -0.456 -10.921 -18.544 1.00 63.38 81 PRO A O 1
ATOM 619 N N . ILE A 1 82 ? 0.200 -10.700 -16.414 1.00 65.81 82 ILE A N 1
ATOM 620 C CA . ILE A 1 82 ? -0.385 -11.965 -15.963 1.00 65.81 82 ILE A CA 1
ATOM 621 C C . ILE A 1 82 ? -1.777 -11.688 -15.383 1.00 65.81 82 ILE A C 1
ATOM 623 O O . ILE A 1 82 ? -1.885 -11.308 -14.224 1.00 65.81 82 ILE A O 1
ATOM 627 N N . GLY A 1 83 ? -2.843 -11.909 -16.161 1.00 65.31 83 GLY A N 1
ATOM 628 C CA . GLY A 1 83 ? -4.232 -11.919 -15.672 1.00 65.31 83 GLY A CA 1
ATOM 629 C C . GLY A 1 83 ? -5.101 -10.712 -16.062 1.00 65.31 83 GLY A C 1
ATOM 630 O O . GLY A 1 83 ? -4.887 -10.096 -17.101 1.00 65.31 83 GLY A O 1
ATOM 631 N N . VAL A 1 84 ? -6.153 -10.433 -15.278 1.00 62.78 84 VAL A N 1
ATOM 632 C CA . VAL A 1 84 ? -7.208 -9.443 -15.589 1.00 62.78 84 VAL A CA 1
ATOM 633 C C . VAL A 1 84 ? -7.124 -8.232 -14.653 1.00 62.78 84 VAL A C 1
ATOM 635 O O . VAL A 1 84 ? -7.808 -8.159 -13.633 1.00 62.78 84 VAL A O 1
ATOM 638 N N . GLY A 1 85 ? -6.276 -7.273 -15.023 1.00 65.62 85 GLY A N 1
ATOM 639 C CA . GLY A 1 85 ? -6.078 -6.008 -14.309 1.00 65.62 85 GLY A CA 1
ATOM 640 C C . GLY A 1 85 ? -4.848 -5.981 -13.403 1.00 65.62 85 GLY A C 1
ATOM 641 O O . GLY A 1 85 ? -4.205 -6.999 -13.152 1.00 65.62 85 GLY A O 1
ATOM 642 N N . LEU A 1 86 ? -4.514 -4.782 -12.932 1.00 75.81 86 LEU A N 1
ATOM 643 C CA . LEU A 1 86 ? -3.297 -4.501 -12.173 1.00 75.81 86 LEU A CA 1
ATOM 644 C C . LEU A 1 86 ? -3.477 -4.843 -10.697 1.00 75.81 86 LEU A C 1
ATOM 646 O O . LEU A 1 86 ? -2.665 -5.562 -10.119 1.00 75.81 86 LEU A O 1
ATOM 650 N N . VAL A 1 87 ? -4.574 -4.389 -10.087 1.00 83.94 87 VAL A N 1
ATOM 651 C CA . VAL A 1 87 ? -4.832 -4.603 -8.656 1.00 83.94 87 VAL A CA 1
ATOM 652 C C . VAL A 1 87 ? -6.220 -5.183 -8.445 1.00 83.94 87 VAL A C 1
ATOM 654 O O . VAL A 1 87 ? -7.217 -4.649 -8.929 1.00 83.94 87 VAL A O 1
ATOM 657 N N . LEU A 1 88 ? -6.286 -6.276 -7.687 1.00 86.12 88 LEU A N 1
ATOM 658 C CA . LEU A 1 88 ? -7.507 -7.003 -7.386 1.00 86.12 88 LEU A CA 1
ATOM 659 C C . LEU A 1 88 ? -7.783 -7.031 -5.884 1.00 86.12 88 LEU A C 1
ATOM 661 O O . LEU A 1 88 ? -7.155 -7.783 -5.146 1.00 86.12 88 LEU A O 1
ATOM 665 N N . PHE A 1 89 ? -8.785 -6.282 -5.442 1.00 87.31 89 PHE A N 1
ATOM 666 C CA . PHE A 1 89 ? -9.219 -6.256 -4.045 1.00 87.31 89 PHE A CA 1
ATOM 667 C C . PHE A 1 89 ? -10.289 -7.318 -3.778 1.00 87.31 89 PHE A C 1
ATOM 669 O O . PHE A 1 89 ? -11.300 -7.364 -4.490 1.00 87.31 89 PHE A O 1
ATOM 676 N N . GLN A 1 90 ? -10.106 -8.155 -2.750 1.00 88.62 90 GLN A N 1
ATOM 677 C CA . GLN A 1 90 ? -11.045 -9.232 -2.398 1.00 88.62 90 GLN A CA 1
ATOM 678 C C . GLN A 1 90 ? -11.319 -9.321 -0.891 1.00 88.62 90 GLN A C 1
ATOM 680 O O . GLN A 1 90 ? -10.400 -9.230 -0.082 1.00 88.62 90 GLN A O 1
ATOM 685 N N . TYR A 1 91 ? -12.581 -9.589 -0.529 1.00 87.12 91 TYR A N 1
ATOM 686 C CA . TYR A 1 91 ? -13.033 -9.839 0.852 1.00 87.12 91 TYR A CA 1
ATOM 687 C C . TYR A 1 91 ? -12.712 -8.707 1.849 1.00 87.12 91 TYR A C 1
ATOM 689 O O . TYR A 1 91 ? -12.222 -8.954 2.949 1.00 87.12 91 TYR A O 1
ATOM 697 N N . ILE A 1 92 ? -12.970 -7.456 1.454 1.00 85.62 92 ILE A N 1
ATOM 698 C CA . ILE A 1 92 ? -12.758 -6.266 2.290 1.00 85.62 92 ILE A CA 1
ATOM 699 C C . ILE A 1 92 ? -14.087 -5.519 2.446 1.00 85.62 92 ILE A C 1
ATOM 701 O O . ILE A 1 92 ? -14.747 -5.213 1.450 1.00 85.62 92 ILE A O 1
ATOM 705 N N . ASP A 1 93 ? -14.461 -5.213 3.688 1.00 80.94 93 ASP A N 1
ATOM 706 C CA . ASP A 1 93 ? -15.750 -4.585 4.010 1.00 80.94 93 ASP A CA 1
ATOM 707 C C . ASP A 1 93 ? -15.712 -3.051 3.933 1.00 80.94 93 ASP A C 1
ATOM 709 O O . ASP A 1 93 ? -16.698 -2.418 3.560 1.00 80.94 93 ASP A O 1
ATOM 713 N N . GLN A 1 94 ? -14.573 -2.443 4.286 1.00 83.62 94 GLN A N 1
ATOM 714 C CA . GLN A 1 94 ? -14.414 -0.990 4.429 1.00 83.62 94 GLN A CA 1
ATOM 715 C C . GLN A 1 94 ? -13.196 -0.476 3.652 1.00 83.62 94 GLN A C 1
ATOM 717 O O . GLN A 1 94 ? -12.280 0.114 4.229 1.00 83.62 94 GLN A O 1
ATOM 722 N N . LEU A 1 95 ? -13.195 -0.735 2.342 1.00 85.81 95 LEU A N 1
ATOM 723 C CA . LEU A 1 95 ? -12.196 -0.233 1.400 1.00 85.81 95 LEU A CA 1
ATOM 724 C C . LEU A 1 95 ? -12.672 1.081 0.771 1.00 85.81 95 LEU A C 1
ATOM 726 O O . LEU A 1 95 ? -13.773 1.156 0.220 1.00 85.81 95 LEU A O 1
ATOM 730 N N . THR A 1 96 ? -11.815 2.094 0.810 1.00 87.12 96 THR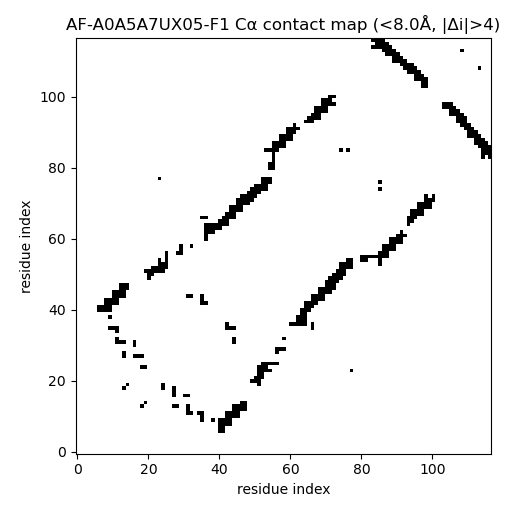 A N 1
ATOM 731 C CA . THR A 1 96 ? -11.947 3.297 -0.023 1.00 87.12 96 THR A CA 1
ATOM 732 C C . THR A 1 96 ? -10.775 3.341 -0.983 1.00 87.12 96 THR A C 1
ATOM 734 O O . THR A 1 96 ? -9.645 3.129 -0.553 1.00 87.12 96 THR A O 1
ATOM 737 N N . VAL A 1 97 ? -11.022 3.624 -2.259 1.00 85.06 97 VAL A N 1
ATOM 738 C CA . VAL A 1 97 ? -9.945 3.918 -3.208 1.00 85.06 97 VAL A CA 1
ATOM 739 C C . VAL A 1 97 ? -10.120 5.337 -3.721 1.00 85.06 97 VAL A C 1
ATOM 741 O O . VAL A 1 97 ? -11.219 5.735 -4.113 1.00 85.06 97 VAL A O 1
ATOM 744 N N . SER A 1 98 ? -9.047 6.115 -3.620 1.00 81.19 98 SER A N 1
ATOM 745 C CA . SER A 1 98 ? -8.987 7.514 -4.017 1.00 81.19 98 SER A CA 1
ATOM 746 C C . SER A 1 98 ? -7.848 7.710 -5.012 1.00 81.19 98 SER A C 1
ATOM 748 O O . SER A 1 98 ? -6.753 7.176 -4.835 1.00 81.19 98 SER A O 1
ATOM 750 N N . SER A 1 99 ? -8.106 8.482 -6.062 1.00 73.50 99 SER A N 1
ATOM 751 C CA . SER A 1 99 ? -7.083 8.934 -7.002 1.00 73.50 99 SER A CA 1
ATOM 752 C C . SER A 1 99 ? -7.040 10.453 -7.034 1.00 73.50 99 SER A C 1
ATOM 754 O O . SER A 1 99 ? -8.095 11.075 -7.114 1.00 73.50 99 SER A O 1
ATOM 756 N N . THR A 1 100 ? -5.849 11.047 -7.011 1.00 67.56 100 THR A N 1
ATOM 757 C CA . THR A 1 100 ? -5.665 12.512 -7.087 1.00 67.56 100 THR A CA 1
ATOM 758 C C . THR A 1 100 ? -5.508 13.039 -8.523 1.00 67.56 100 THR A C 1
ATOM 760 O O . THR A 1 100 ? -5.214 14.217 -8.719 1.00 67.56 100 THR A O 1
ATOM 763 N N . GLY A 1 101 ? -5.717 12.196 -9.546 1.00 53.97 101 GLY A N 1
ATOM 764 C CA . GLY A 1 101 ? -5.806 12.627 -10.949 1.00 53.97 101 GLY A CA 1
ATOM 765 C C . GLY A 1 101 ? -7.008 13.550 -11.212 1.00 53.97 101 GLY A C 1
ATOM 766 O O . GLY A 1 101 ? -7.871 13.688 -10.355 1.00 53.97 101 GLY A O 1
ATOM 767 N N . ALA A 1 102 ? -7.089 14.158 -12.409 1.00 41.59 102 ALA A N 1
ATOM 768 C CA . ALA A 1 102 ? -8.035 15.229 -12.807 1.00 41.59 102 ALA A CA 1
ATOM 769 C C . ALA A 1 102 ? -9.547 14.962 -12.592 1.00 41.59 102 ALA A C 1
ATOM 771 O O . ALA A 1 102 ? -10.379 15.826 -12.868 1.00 41.59 102 ALA A O 1
ATOM 772 N N . PHE A 1 103 ? -9.903 13.788 -12.085 1.00 40.41 103 PHE A N 1
ATOM 773 C CA . PHE A 1 103 ? -11.220 13.429 -11.606 1.00 40.41 103 PHE A CA 1
ATOM 774 C C . PHE A 1 103 ? -11.049 12.848 -10.197 1.00 40.41 103 PHE A C 1
ATOM 776 O O . PHE A 1 103 ? -10.607 11.710 -10.046 1.00 40.41 103 PHE A O 1
ATOM 783 N N . ASP A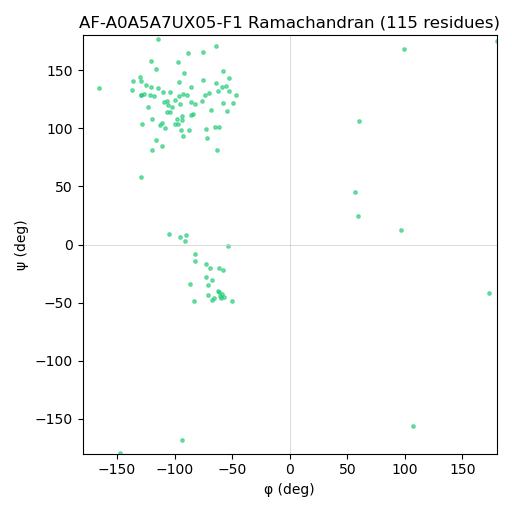 1 104 ? -11.387 13.628 -9.165 1.00 42.16 104 ASP A N 1
ATOM 784 C CA . ASP A 1 104 ? -11.509 13.150 -7.782 1.00 42.16 104 ASP A CA 1
ATOM 785 C C . ASP A 1 104 ? -12.646 12.115 -7.705 1.00 42.16 104 ASP A C 1
ATOM 787 O O . ASP A 1 104 ? -13.786 12.422 -7.344 1.00 42.16 104 ASP A O 1
ATOM 791 N N . VAL A 1 105 ? -12.364 10.867 -8.075 1.00 46.62 105 VAL A N 1
ATOM 792 C CA . VAL A 1 105 ? -13.310 9.763 -7.929 1.00 46.62 105 VAL A CA 1
ATOM 793 C C . VAL A 1 105 ? -13.016 9.078 -6.602 1.00 46.62 105 VAL A C 1
ATOM 795 O O . VAL A 1 105 ? -12.012 8.391 -6.429 1.00 46.62 105 VAL A O 1
ATOM 798 N N . LYS A 1 106 ? -13.907 9.285 -5.632 1.00 54.94 106 LYS A N 1
ATOM 799 C CA . LYS A 1 106 ? -13.921 8.527 -4.378 1.00 54.94 106 LYS A CA 1
ATOM 800 C C . LYS A 1 106 ? -14.856 7.342 -4.558 1.00 54.94 106 LYS A C 1
ATOM 802 O O . LYS A 1 106 ? -16.060 7.467 -4.334 1.00 54.94 106 LYS A O 1
ATOM 807 N N . GLU A 1 107 ? -14.318 6.195 -4.955 1.00 55.31 107 GLU A N 1
ATOM 808 C CA . GLU A 1 107 ? -15.110 4.968 -4.985 1.00 55.31 107 GLU A CA 1
ATOM 809 C C . GLU A 1 107 ? -15.077 4.304 -3.606 1.00 55.31 107 GLU A C 1
ATOM 811 O O . GLU A 1 107 ? -14.052 3.806 -3.132 1.00 55.31 107 GLU A O 1
ATOM 816 N N . LYS A 1 108 ? -16.231 4.305 -2.935 1.00 50.44 108 LYS A N 1
ATOM 817 C CA . LYS A 1 108 ? -16.455 3.533 -1.712 1.00 50.44 108 LYS A CA 1
ATOM 818 C C . LYS A 1 108 ? -17.154 2.239 -2.098 1.00 50.44 108 LYS A C 1
ATOM 820 O O . LYS A 1 108 ? -18.354 2.244 -2.371 1.00 50.44 108 LYS A O 1
ATOM 825 N N . LYS A 1 109 ? -16.419 1.128 -2.118 1.00 52.78 109 LYS A N 1
ATOM 826 C CA . LYS A 1 109 ? -16.983 -0.177 -2.472 1.00 52.78 109 LYS A CA 1
ATOM 827 C C . LYS A 1 109 ? -17.120 -1.050 -1.231 1.00 52.78 109 LYS A C 1
ATOM 829 O O . LYS A 1 109 ? -16.145 -1.326 -0.541 1.00 52.78 109 LYS A O 1
ATOM 834 N N . VAL A 1 110 ? -18.342 -1.509 -0.977 1.00 47.31 110 VAL A N 1
ATOM 835 C CA . VAL A 1 110 ? -18.646 -2.531 0.030 1.00 47.31 110 VAL A CA 1
ATOM 836 C C . VAL A 1 110 ? -18.751 -3.876 -0.696 1.00 47.31 110 VAL A C 1
ATOM 838 O O . VAL A 1 110 ? -19.694 -4.088 -1.449 1.00 47.31 110 VAL A O 1
ATOM 841 N N . GLY A 1 111 ? -17.757 -4.753 -0.513 1.00 48.91 111 GLY A N 1
ATOM 842 C CA . GLY A 1 111 ? -17.817 -6.200 -0.781 1.00 48.91 111 GLY A CA 1
ATOM 843 C C . GLY A 1 111 ? -18.114 -6.709 -2.209 1.00 48.91 111 GLY A C 1
ATOM 844 O O . GLY A 1 111 ? -19.258 -6.769 -2.643 1.00 48.91 111 GLY A O 1
ATOM 845 N N . LYS A 1 112 ? -17.079 -7.227 -2.895 1.00 52.16 112 LYS A N 1
ATOM 846 C CA . LYS A 1 112 ? -16.937 -8.638 -3.368 1.00 52.16 112 LYS A CA 1
ATOM 847 C C . LYS A 1 112 ? -15.697 -8.798 -4.249 1.00 52.16 112 LYS A C 1
ATOM 849 O O . LYS A 1 112 ? -14.967 -9.771 -4.103 1.00 52.16 112 LYS A O 1
ATOM 854 N N . ARG A 1 113 ? -15.444 -7.836 -5.136 1.00 57.69 113 ARG A N 1
ATOM 855 C CA . ARG A 1 113 ? -14.249 -7.775 -5.987 1.00 57.69 113 ARG A CA 1
ATOM 856 C C . ARG A 1 113 ? -14.127 -6.379 -6.601 1.00 57.69 113 ARG A C 1
ATOM 858 O O . ARG A 1 113 ? -15.120 -5.844 -7.104 1.00 57.69 113 ARG A O 1
ATOM 865 N N . MET A 1 114 ? -12.941 -5.786 -6.584 1.00 61.91 114 MET A N 1
ATOM 866 C CA . MET A 1 114 ? -12.649 -4.558 -7.330 1.00 61.91 114 MET A CA 1
ATOM 867 C C . MET A 1 114 ? -11.379 -4.760 -8.142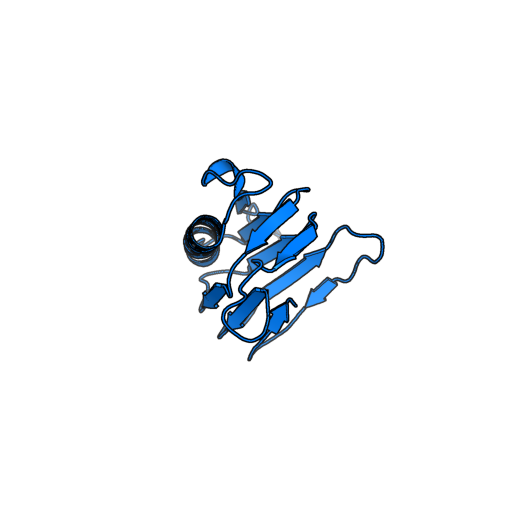 1.00 61.91 114 MET A C 1
ATOM 869 O O . MET A 1 114 ? -10.393 -5.233 -7.588 1.00 61.91 114 MET A O 1
ATOM 873 N N . ILE A 1 115 ? -11.444 -4.453 -9.435 1.00 60.91 115 ILE A N 1
ATOM 874 C CA . ILE A 1 115 ? -10.314 -4.533 -10.359 1.00 60.91 115 ILE A CA 1
ATOM 875 C C . 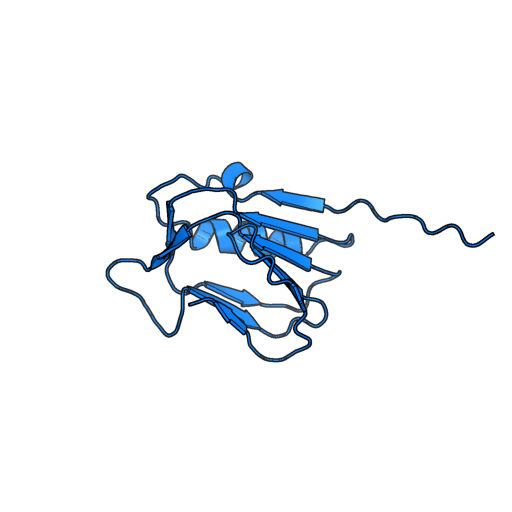ILE A 1 115 ? -9.939 -3.095 -10.702 1.00 60.91 115 ILE A C 1
ATOM 877 O O . ILE A 1 115 ? -10.795 -2.345 -11.168 1.00 60.91 115 ILE A O 1
ATOM 881 N N . VAL A 1 116 ? -8.690 -2.726 -10.446 1.00 64.94 116 VAL A N 1
ATOM 882 C CA . VAL A 1 116 ? -8.064 -1.529 -11.013 1.00 64.94 116 VAL A CA 1
ATOM 883 C C . VAL A 1 116 ? -7.310 -2.001 -12.250 1.00 64.94 116 VAL A C 1
ATOM 885 O O . VAL A 1 116 ? -6.482 -2.911 -12.145 1.00 64.94 116 VAL A O 1
ATOM 888 N N . THR A 1 117 ? -7.664 -1.452 -13.411 1.00 59.62 117 THR A N 1
ATOM 889 C CA . THR A 1 117 ? -7.139 -1.851 -14.730 1.00 59.62 117 THR A CA 1
ATOM 890 C C . THR A 1 117 ? -6.245 -0.768 -15.286 1.00 59.62 117 THR A C 1
ATOM 892 O O . THR A 1 117 ? -6.593 0.412 -15.065 1.00 59.62 117 THR A O 1
#

Nearest PDB structures (foldseek):
  1h80-assembly1_A  TM=6.568E-01  e=2.135E+00  Alteromonas macleodii
  8bwk-assembly2_B  TM=3.935E-01  e=5.122E+00  uncultured bacterium

Sequence (117 aa):
MLAFTAKGQSIFDITTYGAKPNTDITQVLANAWKDACASTNPSQLLIPIGVYQLNQSILHGPCKSTIEVRMEETLQAHPEPIGVGLVLFQYIDQLTVSSTGAFDVKEKKVGKRMIVT

Radius of gyration: 14.27 Å; Cα contacts (8 Å, |Δi|>4): 270; chains: 1; bounding box: 32×28×46 Å

InterPro domains:
  IPR011050 Pectin lyase fold/virulence factor [SSF51126] (9-104)
  IPR012334 Pectin lyase fold [G3DSA:2.160.20.10] (2-113)

Organism: Cucumis melo var. makuwa (NCBI:txid1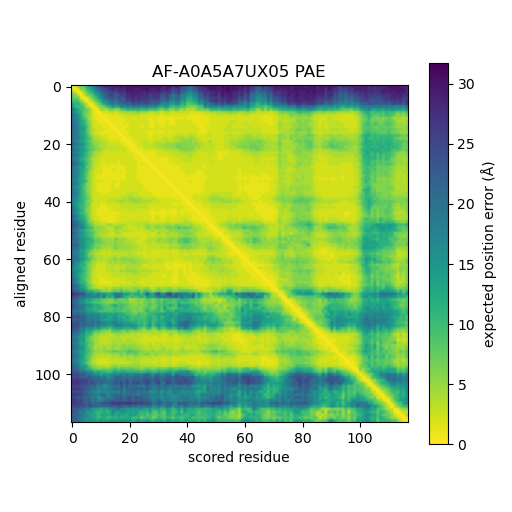194695)

pLDDT: mean 78.24, std 16.57, range [34.28, 96.06]

Solvent-accessible surface area (backbone atoms only — not comparable to full-atom values): 6446 Å² total; per-residue (Å²): 133,89,80,79,76,76,68,67,69,47,77,31,48,31,59,83,60,67,46,53,70,80,34,79,33,42,69,31,51,52,53,38,48,53,54,35,35,66,27,78,40,39,17,30,37,37,40,68,72,45,47,33,26,29,44,51,35,76,49,72,46,76,42,66,36,44,35,34,40,38,40,52,47,49,82,37,73,32,98,78,62,59,76,90,39,40,38,36,40,34,56,36,72,53,40,35,44,38,36,76,54,105,59,80,50,76,50,75,51,71,63,71,69,47,70,46,112